Protein AF-A0A970HFS4-F1 (afdb_monomer_lite)

Foldseek 3Di:
DVVVVVVVVVVVVVVCVVVVLVVVQVVCCVPPVDGDCVSVVVVVVVVVVVVCVVVPD

pLDDT: mean 90.68, std 7.04, range [57.81, 97.81]

Sequence (57 aa):
MATFVQLLVGGISIGALYALPALGISLIWNAAGVFNFANGEFVMISSYLMYSMLVGR

Radius of gyration: 16.26 Å; chains: 1; bounding box: 38×29×38 Å

Structure (mmCIF, N/CA/C/O backbone):
data_AF-A0A970HFS4-F1
#
_entry.id   AF-A0A970HFS4-F1
#
loop_
_atom_site.group_PDB
_atom_site.id
_atom_site.type_symbol
_atom_site.label_atom_id
_atom_site.label_alt_id
_atom_site.label_comp_id
_atom_site.label_asym_id
_atom_site.label_entity_id
_atom_site.label_seq_id
_atom_site.pdbx_PDB_ins_code
_atom_site.Cartn_x
_atom_site.Cartn_y
_atom_site.Cartn_z
_atom_site.occupancy
_atom_site.B_iso_or_equiv
_atom_site.auth_seq_id
_atom_site.auth_comp_id
_atom_site.auth_asym_id
_atom_site.auth_atom_id
_atom_site.pdbx_PDB_model_num
ATOM 1 N N . MET A 1 1 ? -23.588 -3.603 18.861 1.00 71.62 1 MET A N 1
ATOM 2 C CA . MET A 1 1 ? -23.746 -3.640 17.388 1.00 71.62 1 MET A CA 1
ATOM 3 C C . MET A 1 1 ? -22.932 -2.55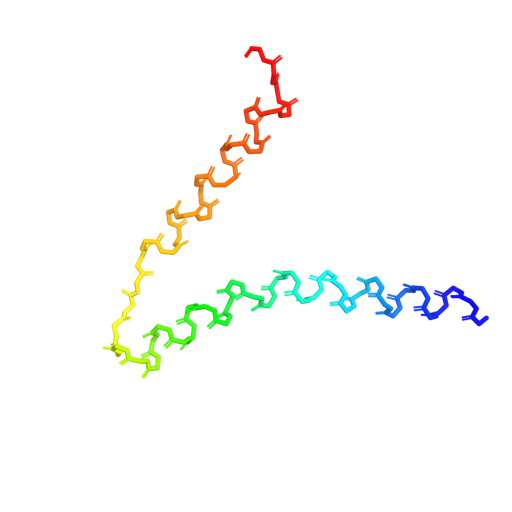6 16.678 1.00 71.62 1 MET A C 1
ATOM 5 O O . MET A 1 1 ? -22.257 -2.882 15.715 1.00 71.62 1 MET A O 1
ATOM 9 N N . ALA A 1 2 ? -22.921 -1.307 17.163 1.00 90.56 2 ALA A N 1
ATOM 10 C CA . ALA A 1 2 ? -22.156 -0.211 16.547 1.00 90.56 2 ALA A CA 1
ATOM 11 C C . ALA A 1 2 ? -20.656 -0.522 16.340 1.00 90.56 2 ALA A C 1
ATOM 13 O O . ALA A 1 2 ? -20.136 -0.342 15.244 1.00 90.56 2 ALA A O 1
ATOM 14 N N . THR A 1 3 ? -19.982 -1.084 17.347 1.00 94.44 3 THR A N 1
ATOM 15 C CA . THR A 1 3 ? -18.547 -1.421 17.278 1.00 94.44 3 THR A CA 1
ATOM 16 C C . THR A 1 3 ? -18.220 -2.465 16.209 1.00 94.44 3 THR A C 1
ATOM 18 O O . THR A 1 3 ? -17.194 -2.362 15.550 1.00 94.44 3 THR A O 1
ATOM 21 N N . PHE A 1 4 ? -19.099 -3.453 16.002 1.00 96.12 4 PHE A N 1
ATOM 22 C CA . PHE A 1 4 ? -18.903 -4.484 14.979 1.00 96.12 4 PHE A CA 1
ATOM 23 C C . PHE A 1 4 ? -18.935 -3.879 13.573 1.00 96.12 4 PHE A C 1
ATOM 25 O O . PHE A 1 4 ? -18.044 -4.136 12.771 1.00 96.12 4 PHE A O 1
ATOM 32 N N . VAL A 1 5 ? -19.921 -3.018 13.300 1.00 96.75 5 VAL A N 1
ATOM 33 C CA . VAL A 1 5 ? -20.043 -2.330 12.006 1.00 96.75 5 VAL A CA 1
ATOM 34 C C . VAL A 1 5 ? -18.862 -1.386 11.775 1.00 96.75 5 VAL A C 1
ATOM 36 O O . VAL A 1 5 ? -18.298 -1.371 10.685 1.00 96.75 5 VAL A O 1
ATOM 39 N N . GLN A 1 6 ? -18.429 -0.652 12.802 1.00 96.50 6 GLN A N 1
ATOM 40 C CA . GLN A 1 6 ? -17.254 0.217 12.714 1.00 96.50 6 GLN A CA 1
ATOM 41 C C . GLN A 1 6 ? -15.979 -0.573 12.386 1.00 96.50 6 GLN A C 1
ATOM 43 O O . GLN A 1 6 ? -15.199 -0.152 11.532 1.00 96.50 6 GLN A O 1
ATOM 48 N N . LEU A 1 7 ? -15.775 -1.726 13.030 1.00 97.19 7 LEU A N 1
ATOM 49 C CA . LEU A 1 7 ? -14.602 -2.565 12.792 1.00 97.19 7 LEU A CA 1
ATOM 50 C C . LEU A 1 7 ? -14.638 -3.212 11.401 1.00 97.19 7 LEU A C 1
ATOM 52 O O . LEU A 1 7 ? -13.609 -3.273 10.735 1.00 97.19 7 LEU A O 1
ATOM 56 N N . LEU A 1 8 ? -15.819 -3.633 10.937 1.00 97.81 8 LEU A N 1
ATOM 57 C CA . LEU A 1 8 ? -16.020 -4.167 9.589 1.00 97.81 8 LEU A CA 1
ATOM 58 C C . LEU A 1 8 ? -15.653 -3.124 8.522 1.00 97.81 8 LEU A C 1
ATOM 60 O O . LEU A 1 8 ? -14.857 -3.402 7.628 1.00 97.81 8 LEU A O 1
ATOM 64 N N . VAL A 1 9 ? -16.199 -1.911 8.638 1.00 97.25 9 VAL A N 1
ATOM 65 C CA . VAL A 1 9 ? -15.944 -0.820 7.685 1.00 97.25 9 VAL A CA 1
ATOM 66 C C . VAL A 1 9 ? -14.483 -0.372 7.740 1.00 97.25 9 VAL A C 1
ATOM 68 O O . VAL A 1 9 ? -13.859 -0.198 6.692 1.00 97.25 9 VAL A O 1
ATOM 71 N N . GLY A 1 10 ? -13.903 -0.240 8.937 1.00 97.50 10 GLY A N 1
ATOM 72 C CA . GLY A 1 10 ? -12.483 0.078 9.101 1.00 97.50 10 GLY A CA 1
ATOM 73 C C . GLY A 1 10 ? -11.572 -0.992 8.490 1.00 97.50 10 GLY A C 1
ATOM 74 O O . GLY A 1 10 ? -10.638 -0.661 7.761 1.00 97.50 10 GLY A O 1
ATOM 75 N N . GLY A 1 11 ? -11.890 -2.271 8.705 1.00 97.19 11 GLY A N 1
ATOM 76 C CA . GLY A 1 11 ? -11.152 -3.399 8.139 1.00 97.19 11 GLY A CA 1
ATOM 77 C C . GLY A 1 11 ? -11.205 -3.439 6.613 1.00 97.19 11 GLY A C 1
ATOM 78 O O . GLY A 1 11 ? -10.166 -3.583 5.973 1.00 97.19 11 GLY A O 1
ATOM 79 N N . ILE A 1 12 ? -12.385 -3.231 6.019 1.00 97.56 12 ILE A N 1
ATOM 80 C CA . ILE A 1 12 ? -12.538 -3.132 4.558 1.00 97.56 12 ILE A CA 1
ATOM 81 C C . ILE A 1 12 ? -11.763 -1.929 4.011 1.00 97.56 12 ILE A C 1
ATOM 83 O O . ILE A 1 12 ? -11.111 -2.049 2.979 1.00 97.56 12 ILE A O 1
ATOM 87 N N . SER A 1 13 ? -11.789 -0.790 4.705 1.00 97.00 13 SER A N 1
ATOM 88 C CA . SER A 1 13 ? -11.096 0.427 4.259 1.00 97.00 13 SER A CA 1
ATOM 89 C C . SER A 1 13 ? -9.579 0.227 4.201 1.00 97.00 13 SER A C 1
ATOM 91 O O . SER A 1 13 ? -8.944 0.544 3.196 1.00 97.00 13 SER A O 1
ATOM 93 N N . ILE A 1 14 ? -8.998 -0.357 5.253 1.00 96.81 14 ILE A N 1
ATOM 94 C CA . ILE A 1 14 ? -7.564 -0.672 5.308 1.00 96.81 14 ILE A CA 1
ATOM 95 C C . ILE A 1 14 ? -7.216 -1.778 4.300 1.00 96.81 14 ILE A C 1
ATOM 97 O O . ILE A 1 14 ? -6.214 -1.683 3.593 1.00 96.81 14 ILE A O 1
ATOM 101 N N . GLY A 1 15 ? -8.064 -2.803 4.180 1.00 96.81 15 GLY A N 1
ATOM 102 C CA . GLY A 1 15 ? -7.892 -3.871 3.195 1.00 96.81 15 GLY A CA 1
ATOM 103 C C . GLY A 1 15 ? -7.889 -3.349 1.756 1.00 96.81 15 GLY A C 1
ATOM 104 O O . GLY A 1 15 ? -7.026 -3.732 0.970 1.00 96.81 15 GLY A O 1
ATOM 105 N N . ALA A 1 16 ? -8.793 -2.426 1.421 1.00 96.19 16 ALA A N 1
ATOM 106 C CA . ALA A 1 16 ? -8.853 -1.790 0.108 1.00 96.19 16 ALA A CA 1
ATOM 107 C C . ALA A 1 16 ? -7.593 -0.963 -0.190 1.00 96.19 16 ALA A C 1
ATOM 109 O O . ALA A 1 16 ? -7.060 -1.048 -1.296 1.00 96.19 16 ALA A O 1
ATOM 110 N N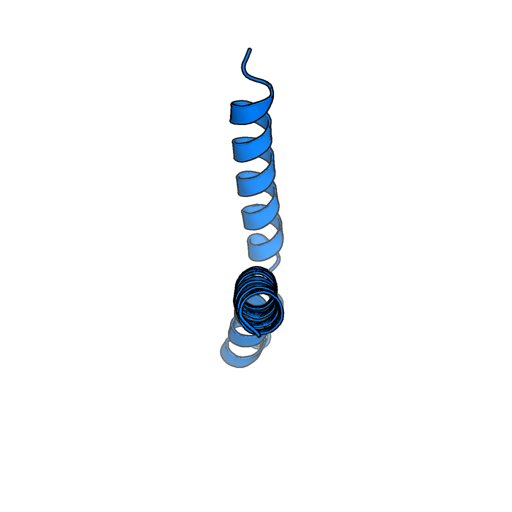 . LEU A 1 17 ? -7.072 -0.226 0.800 1.00 94.06 17 LEU A N 1
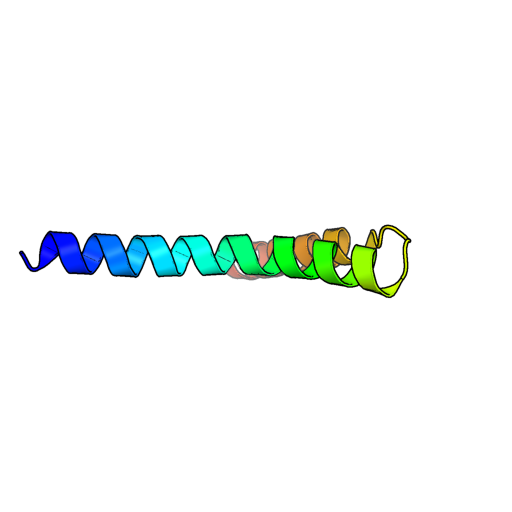ATOM 111 C CA . LEU A 1 17 ? -5.817 0.523 0.664 1.00 94.06 17 LEU A CA 1
ATOM 112 C C . LEU A 1 17 ? -4.636 -0.379 0.278 1.00 94.06 17 LEU A C 1
ATOM 114 O O . LEU A 1 17 ? -3.866 -0.013 -0.607 1.00 94.06 17 LEU A O 1
ATOM 118 N N . TYR A 1 18 ? -4.508 -1.561 0.888 1.00 91.19 18 TYR A N 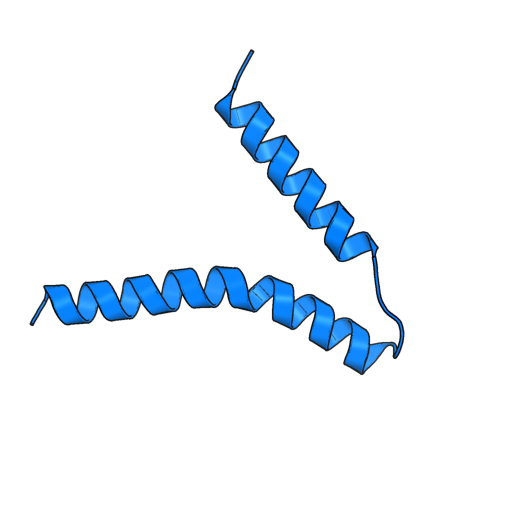1
ATOM 119 C CA . TYR A 1 18 ? -3.435 -2.506 0.552 1.00 91.19 18 TYR A CA 1
ATOM 120 C C . TYR A 1 18 ? -3.709 -3.332 -0.712 1.00 91.19 18 TYR A C 1
ATOM 122 O O . TYR A 1 18 ? -2.769 -3.724 -1.405 1.00 91.19 18 TYR A O 1
ATOM 130 N N . ALA A 1 19 ? -4.976 -3.584 -1.048 1.00 95.12 19 ALA A N 1
ATOM 131 C CA . ALA A 1 19 ? -5.350 -4.318 -2.255 1.00 95.12 19 ALA A CA 1
ATOM 132 C C . ALA A 1 19 ? -5.118 -3.508 -3.544 1.00 95.12 19 ALA A C 1
ATOM 134 O O . ALA A 1 19 ? -4.799 -4.088 -4.582 1.00 95.12 19 ALA A O 1
ATOM 135 N N . LEU A 1 20 ? -5.247 -2.179 -3.494 1.00 91.69 20 LEU A N 1
ATOM 136 C CA . LEU A 1 20 ? -5.096 -1.298 -4.659 1.00 91.69 20 LEU A CA 1
ATOM 137 C C . LEU A 1 20 ? -3.709 -1.395 -5.342 1.00 91.69 20 LEU A C 1
ATOM 139 O O . LEU A 1 20 ? -3.672 -1.620 -6.554 1.00 91.69 20 LEU A O 1
ATOM 143 N N . PRO A 1 21 ? -2.567 -1.302 -4.629 1.00 89.88 21 PRO A N 1
ATOM 144 C CA . PRO A 1 21 ? -1.244 -1.502 -5.229 1.00 89.88 21 PRO A CA 1
ATOM 145 C C . PRO A 1 21 ? -1.053 -2.902 -5.826 1.00 89.88 21 PRO A C 1
ATOM 147 O O . PRO A 1 21 ? -0.483 -3.046 -6.909 1.00 89.88 21 PRO A O 1
ATOM 150 N N . ALA A 1 22 ? -1.563 -3.937 -5.147 1.00 90.50 22 ALA A N 1
ATOM 151 C CA . ALA A 1 22 ? -1.494 -5.315 -5.632 1.00 90.50 22 ALA A CA 1
ATOM 152 C C . ALA A 1 22 ? -2.283 -5.491 -6.942 1.00 90.50 22 ALA A C 1
ATOM 154 O O . ALA A 1 22 ? -1.796 -6.121 -7.886 1.00 90.50 22 ALA A O 1
ATOM 155 N N . LEU A 1 23 ? -3.464 -4.870 -7.035 1.00 93.12 23 LEU A N 1
ATOM 156 C CA . LEU A 1 23 ? -4.252 -4.827 -8.265 1.00 93.12 23 LEU A CA 1
ATOM 157 C C . LEU A 1 23 ? -3.494 -4.138 -9.402 1.00 93.12 23 LEU A C 1
ATOM 159 O O . LEU A 1 23 ? -3.490 -4.673 -10.509 1.00 93.12 23 LEU A O 1
ATOM 163 N N . GLY A 1 24 ? -2.805 -3.025 -9.141 1.00 89.94 24 GLY A N 1
ATOM 164 C CA . GLY A 1 24 ? -2.001 -2.319 -10.147 1.00 89.94 24 GLY A CA 1
ATOM 165 C C . GLY A 1 24 ? -0.932 -3.206 -10.798 1.00 89.94 24 GLY A C 1
ATOM 166 O O . GLY A 1 24 ? -0.850 -3.276 -12.025 1.00 89.94 24 GLY A O 1
ATOM 167 N N . ILE A 1 25 ? -0.177 -3.961 -9.993 1.00 89.69 25 ILE A N 1
ATOM 168 C CA . ILE A 1 25 ? 0.824 -4.916 -10.502 1.00 89.69 25 ILE A CA 1
ATOM 169 C C . ILE A 1 25 ? 0.146 -6.032 -11.312 1.00 89.69 25 ILE A C 1
ATOM 171 O O . ILE A 1 25 ? 0.615 -6.377 -12.399 1.00 89.69 25 ILE A O 1
ATOM 175 N N . SER A 1 26 ? -0.983 -6.562 -10.826 1.00 90.56 26 SER A N 1
ATOM 176 C CA . SER A 1 26 ? -1.724 -7.618 -11.530 1.00 90.56 26 SER A CA 1
ATOM 177 C C . SER A 1 26 ? -2.274 -7.155 -12.886 1.00 90.56 26 SER A C 1
ATOM 179 O O . SER A 1 26 ? -2.233 -7.911 -13.855 1.00 90.56 26 SER A O 1
ATOM 181 N N . LEU A 1 27 ? -2.741 -5.906 -12.983 1.00 92.81 27 LEU A N 1
ATOM 182 C CA . LEU A 1 27 ? -3.267 -5.311 -14.212 1.00 92.81 27 LEU A CA 1
ATOM 183 C C . LEU A 1 27 ? -2.168 -5.137 -15.255 1.00 92.81 27 LEU A C 1
ATOM 185 O O . LEU A 1 27 ? -2.367 -5.488 -16.414 1.00 92.81 27 LEU A O 1
ATOM 189 N N . ILE A 1 28 ? -1.000 -4.644 -14.843 1.00 91.81 28 ILE A N 1
ATOM 190 C CA . ILE A 1 28 ? 0.136 -4.451 -15.750 1.00 91.81 28 ILE A CA 1
ATOM 191 C C . ILE A 1 28 ? 0.642 -5.795 -16.270 1.00 91.81 28 ILE A C 1
ATOM 193 O O . ILE A 1 28 ? 0.882 -5.928 -17.468 1.00 91.81 28 ILE A O 1
ATOM 197 N N . TRP A 1 29 ? 0.743 -6.802 -15.399 1.00 91.69 29 TRP A N 1
ATOM 198 C CA . TRP A 1 29 ? 1.114 -8.150 -15.821 1.00 91.69 29 TRP A CA 1
ATOM 199 C C . TRP A 1 29 ? 0.116 -8.722 -16.834 1.00 91.69 29 TRP A C 1
ATOM 201 O O . TRP A 1 29 ? 0.526 -9.237 -17.870 1.00 91.69 29 TRP A O 1
ATOM 211 N N . ASN A 1 30 ? -1.189 -8.583 -16.577 1.00 91.44 30 ASN A N 1
ATOM 212 C CA . ASN A 1 30 ? -2.222 -9.056 -17.501 1.00 91.44 30 ASN A CA 1
ATOM 213 C C . ASN A 1 30 ? -2.227 -8.295 -18.836 1.00 91.44 30 ASN A C 1
ATOM 215 O O . ASN A 1 30 ? -2.487 -8.900 -19.871 1.00 91.44 30 ASN A O 1
ATOM 219 N N . ALA A 1 31 ? -1.951 -6.989 -18.831 1.00 93.69 31 ALA A N 1
ATOM 220 C CA . ALA A 1 31 ? -1.990 -6.167 -20.039 1.00 93.69 31 ALA A CA 1
ATOM 221 C C . ALA A 1 31 ? -0.721 -6.286 -20.898 1.00 93.69 31 ALA A C 1
ATOM 223 O O . ALA A 1 31 ? -0.812 -6.302 -22.123 1.00 93.69 31 ALA A O 1
ATOM 224 N N . ALA A 1 32 ? 0.457 -6.335 -20.271 1.00 91.50 32 ALA A N 1
ATOM 225 C CA . ALA A 1 32 ? 1.742 -6.245 -20.966 1.00 91.50 32 ALA A CA 1
ATOM 226 C C . ALA A 1 32 ? 2.539 -7.560 -20.971 1.00 91.50 32 ALA A C 1
ATOM 228 O O . ALA A 1 32 ? 3.493 -7.684 -21.734 1.00 91.50 32 ALA A O 1
ATOM 229 N N . GLY A 1 33 ? 2.199 -8.530 -20.112 1.00 89.38 33 GLY A N 1
ATOM 230 C CA . GLY A 1 33 ? 2.945 -9.788 -19.968 1.00 89.38 33 GLY A CA 1
ATOM 231 C C . GLY A 1 33 ? 4.364 -9.621 -19.410 1.00 89.38 33 GLY A C 1
ATOM 232 O O . GLY A 1 33 ? 5.141 -10.573 -19.402 1.00 89.38 33 GLY A O 1
ATOM 233 N N . VAL A 1 34 ? 4.715 -8.414 -18.958 1.00 86.06 34 VAL A N 1
ATOM 234 C CA . VAL A 1 34 ? 6.030 -8.068 -18.413 1.00 86.06 34 VAL A CA 1
ATOM 235 C C . VAL A 1 34 ? 5.892 -7.464 -17.024 1.00 86.06 34 VAL A C 1
ATOM 237 O O . VAL A 1 34 ? 4.950 -6.726 -16.727 1.00 86.06 34 VAL A O 1
ATOM 240 N N . PHE A 1 35 ? 6.853 -7.779 -16.159 1.00 81.81 35 PHE A N 1
ATOM 241 C CA . PHE A 1 35 ? 6.893 -7.243 -14.806 1.00 81.81 35 PHE A CA 1
ATOM 242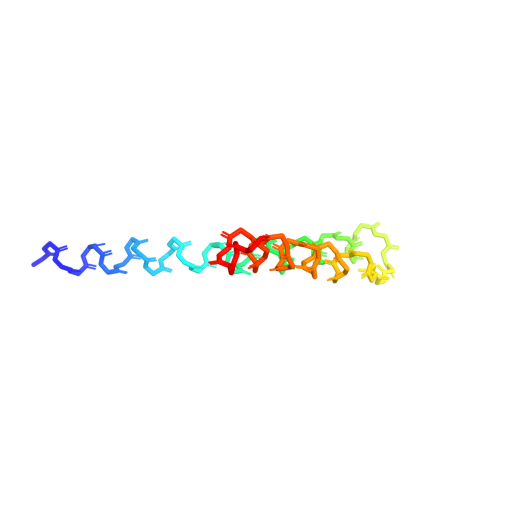 C C . PHE A 1 35 ? 7.433 -5.809 -14.817 1.00 81.81 35 PHE A C 1
ATOM 244 O O . PHE A 1 35 ? 8.514 -5.549 -15.343 1.00 81.81 35 PHE A O 1
ATOM 251 N N . ASN A 1 36 ? 6.690 -4.872 -14.224 1.00 84.25 36 ASN A N 1
ATOM 252 C CA . ASN A 1 36 ? 7.073 -3.465 -14.162 1.00 84.25 36 ASN A CA 1
ATOM 253 C C . ASN A 1 36 ? 7.627 -3.113 -12.772 1.00 84.25 36 ASN A C 1
ATOM 255 O O . ASN A 1 36 ? 6.868 -2.965 -11.812 1.00 84.25 36 ASN A O 1
ATOM 259 N N . PHE A 1 37 ? 8.949 -2.926 -12.695 1.00 79.06 37 PHE A N 1
ATOM 260 C CA . PHE A 1 37 ? 9.664 -2.554 -11.469 1.00 79.06 37 PHE A CA 1
ATOM 261 C C . PHE A 1 37 ? 9.477 -1.088 -11.043 1.00 79.06 37 PHE A C 1
ATOM 263 O O . PHE A 1 37 ? 9.656 -0.781 -9.865 1.00 79.06 37 PHE A O 1
ATOM 270 N N . ALA A 1 38 ? 9.031 -0.203 -11.939 1.00 85.19 38 ALA A N 1
ATOM 271 C CA . ALA A 1 38 ? 8.790 1.204 -11.614 1.00 85.19 38 ALA A CA 1
ATOM 272 C C . ALA A 1 38 ? 7.650 1.382 -10.594 1.00 85.19 38 ALA A C 1
ATOM 274 O O . ALA A 1 38 ? 7.642 2.351 -9.840 1.00 85.19 38 ALA A O 1
ATOM 275 N N . ASN A 1 39 ? 6.712 0.426 -10.502 1.00 85.06 39 ASN A N 1
ATOM 276 C CA . ASN A 1 39 ? 5.696 0.432 -9.440 1.00 85.06 39 ASN A CA 1
ATOM 277 C C . ASN A 1 39 ? 6.321 0.327 -8.043 1.00 85.06 39 ASN A C 1
ATOM 279 O O . ASN A 1 39 ? 5.842 0.965 -7.111 1.00 85.06 39 ASN A O 1
ATOM 283 N N . GLY A 1 40 ? 7.401 -0.447 -7.896 1.00 84.25 40 GLY A N 1
ATOM 284 C CA . GLY A 1 40 ? 8.132 -0.551 -6.633 1.00 84.25 40 GLY A CA 1
ATOM 285 C C . GLY A 1 40 ? 8.847 0.752 -6.273 1.00 84.2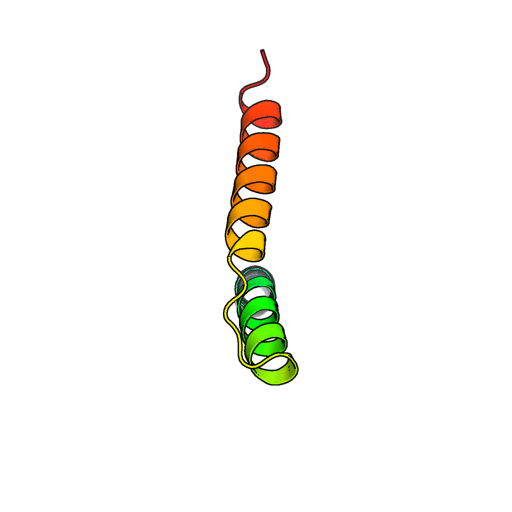5 40 GLY A C 1
ATOM 286 O O . GLY A 1 40 ? 8.793 1.191 -5.124 1.00 84.25 40 GLY A O 1
ATOM 287 N N . GLU A 1 41 ? 9.449 1.417 -7.261 1.00 87.44 41 GLU A N 1
ATOM 288 C CA . GLU A 1 41 ? 10.097 2.721 -7.066 1.00 87.44 41 GLU A CA 1
ATOM 289 C C . GLU A 1 41 ? 9.087 3.823 -6.711 1.00 87.44 41 GLU A C 1
ATOM 291 O O . GLU A 1 41 ? 9.351 4.638 -5.826 1.00 87.44 41 GLU A O 1
ATOM 296 N N . PHE A 1 42 ? 7.890 3.812 -7.307 1.00 87.25 42 PHE A N 1
ATOM 297 C CA . PHE A 1 42 ? 6.812 4.747 -6.955 1.00 87.25 42 PHE A CA 1
ATOM 298 C C . PHE A 1 42 ? 6.396 4.641 -5.479 1.00 87.25 42 PHE A C 1
ATOM 300 O O . PHE A 1 42 ? 6.205 5.660 -4.806 1.00 87.25 42 PHE A O 1
ATOM 307 N N . VAL A 1 43 ? 6.305 3.418 -4.947 1.00 88.62 43 VAL A N 1
ATOM 308 C CA . VAL A 1 43 ? 6.018 3.187 -3.521 1.00 88.62 43 VAL A CA 1
ATOM 309 C C . VAL A 1 43 ? 7.152 3.728 -2.645 1.00 88.62 43 VAL A C 1
ATOM 311 O O . VAL A 1 43 ? 6.889 4.362 -1.617 1.00 88.62 43 VAL A O 1
ATOM 314 N N . MET A 1 44 ? 8.408 3.558 -3.067 1.00 90.69 44 MET A N 1
ATOM 315 C CA . MET A 1 44 ? 9.571 4.082 -2.345 1.00 90.69 44 MET A CA 1
ATOM 316 C C . MET A 1 44 ? 9.548 5.616 -2.259 1.00 90.69 44 MET A C 1
ATOM 318 O O . MET A 1 44 ? 9.735 6.161 -1.170 1.00 90.69 44 MET A O 1
ATOM 322 N N . ILE A 1 45 ? 9.236 6.312 -3.360 1.00 92.81 45 ILE A N 1
ATOM 323 C CA . ILE A 1 45 ? 9.112 7.781 -3.387 1.00 92.81 45 ILE A CA 1
ATOM 324 C C . ILE A 1 45 ? 8.021 8.256 -2.421 1.00 92.81 45 ILE A C 1
ATOM 326 O O . ILE A 1 45 ? 8.261 9.161 -1.623 1.00 92.81 45 ILE A O 1
ATOM 330 N N . SER A 1 46 ? 6.840 7.628 -2.446 1.00 90.00 46 SER A N 1
ATOM 331 C CA . SER A 1 46 ? 5.743 7.997 -1.538 1.00 90.00 46 SER A CA 1
ATOM 332 C C . SER A 1 46 ? 6.125 7.829 -0.060 1.00 90.00 46 SER A C 1
ATOM 334 O O . SER A 1 46 ? 5.803 8.680 0.771 1.00 90.00 46 SER A O 1
ATOM 336 N N . SER A 1 47 ? 6.890 6.780 0.253 1.00 90.69 47 SER A N 1
ATOM 337 C CA . SER A 1 47 ? 7.364 6.489 1.607 1.00 90.69 47 SER A CA 1
ATOM 338 C C . SER A 1 47 ? 8.404 7.510 2.071 1.00 90.69 47 SER A C 1
ATOM 340 O O . SER A 1 47 ? 8.327 8.003 3.195 1.00 90.69 47 SER A O 1
ATOM 342 N N . TYR A 1 48 ? 9.343 7.881 1.197 1.00 93.94 48 TYR A N 1
ATOM 343 C CA . TYR A 1 48 ? 10.341 8.913 1.488 1.00 93.94 48 TYR A CA 1
ATOM 344 C C . TYR A 1 48 ? 9.712 10.297 1.661 1.00 93.94 48 TYR A C 1
ATOM 346 O O . TYR A 1 48 ? 10.105 11.036 2.561 1.00 93.94 48 TYR A O 1
ATOM 354 N N . LEU A 1 49 ? 8.709 10.636 0.845 1.00 94.06 49 LEU A N 1
ATOM 355 C CA . LEU A 1 49 ? 7.966 11.887 0.977 1.00 94.06 49 LEU A CA 1
ATOM 356 C C . LEU A 1 49 ? 7.248 11.952 2.332 1.00 94.06 49 LEU A C 1
ATOM 358 O O . LEU A 1 49 ? 7.425 12.919 3.070 1.00 94.06 49 LEU A O 1
ATOM 362 N N . MET A 1 50 ? 6.514 10.897 2.698 1.00 93.38 50 MET A N 1
ATOM 363 C CA . MET A 1 50 ? 5.849 10.786 4.002 1.00 93.38 50 MET A CA 1
ATOM 364 C C . MET A 1 50 ? 6.853 10.906 5.156 1.00 93.38 50 MET A C 1
ATOM 366 O O . MET A 1 50 ? 6.628 11.658 6.101 1.00 93.38 50 MET A O 1
ATOM 370 N N . TYR A 1 51 ? 7.987 10.209 5.058 1.00 94.00 51 TYR A N 1
ATOM 371 C CA . TYR A 1 51 ? 9.061 10.285 6.044 1.00 94.00 51 TYR A CA 1
ATOM 372 C C . TYR A 1 51 ? 9.630 11.705 6.170 1.00 94.00 51 TYR A C 1
ATOM 374 O O . TYR A 1 51 ? 9.797 12.198 7.283 1.00 94.00 51 TYR A O 1
ATOM 382 N N . SER A 1 52 ? 9.868 12.390 5.047 1.00 93.00 52 SER A N 1
ATOM 383 C CA . SER A 1 52 ? 10.372 13.768 5.042 1.00 93.00 52 SER A CA 1
ATOM 384 C C . SER A 1 52 ? 9.405 14.745 5.717 1.00 93.00 52 SER A C 1
ATOM 386 O O . SER A 1 52 ? 9.832 15.589 6.500 1.00 93.00 52 SER A O 1
ATOM 388 N N . MET A 1 53 ? 8.098 14.576 5.494 1.00 93.12 53 MET A N 1
ATOM 389 C CA . MET A 1 53 ? 7.064 15.399 6.123 1.00 93.12 53 MET A CA 1
ATOM 390 C C . MET A 1 53 ? 6.901 15.098 7.616 1.00 93.12 53 MET A C 1
ATOM 392 O O . MET A 1 53 ? 6.604 16.004 8.389 1.00 93.12 53 MET A O 1
ATOM 396 N N . LEU A 1 54 ? 7.097 13.842 8.024 1.00 94.69 54 LEU A N 1
ATOM 397 C CA . LEU A 1 54 ? 6.983 13.417 9.419 1.00 94.69 54 LEU A CA 1
ATOM 398 C C . LEU A 1 54 ? 8.192 13.849 10.264 1.00 94.69 54 LEU A C 1
ATOM 400 O O . LEU A 1 54 ? 8.022 14.255 11.410 1.00 94.69 54 LEU A O 1
ATOM 404 N N . VAL A 1 55 ? 9.406 13.726 9.719 1.00 92.88 55 VAL A N 1
ATOM 405 C CA . VAL A 1 55 ? 10.659 14.009 10.443 1.00 92.88 55 VAL A CA 1
ATOM 406 C C . VAL A 1 55 ? 11.065 15.480 10.356 1.00 92.88 55 VAL A C 1
ATOM 408 O O . VAL A 1 55 ? 11.765 15.945 11.251 1.00 92.88 55 VAL A O 1
ATOM 411 N N . GLY A 1 56 ? 10.592 16.213 9.341 1.00 73.25 56 GLY A N 1
ATOM 412 C CA . GLY A 1 56 ? 10.475 17.675 9.337 1.00 73.25 56 GLY A CA 1
ATOM 413 C C . GLY A 1 56 ? 11.600 18.443 10.036 1.00 73.25 56 GLY A C 1
ATOM 414 O O . GLY A 1 56 ? 11.348 19.148 11.014 1.00 73.25 56 GLY A O 1
ATOM 415 N N . ARG A 1 57 ? 12.827 18.302 9.526 1.00 57.81 57 ARG A N 1
ATOM 416 C CA . ARG A 1 57 ? 13.844 19.359 9.571 1.00 57.81 57 ARG A CA 1
ATOM 417 C C . ARG A 1 57 ? 13.863 20.071 8.232 1.00 57.81 57 ARG A C 1
ATOM 419 O O . ARG A 1 57 ? 13.708 19.359 7.216 1.00 57.81 57 ARG A O 1
#

Secondary structure (DSSP, 8-state):
-HHHHHHHHHHHHHHHHHHHHHHHHHHHHHHHSS--THHHHHHHHHHHHHHHHHH--